Protein AF-A0A1V2M7W0-F1 (afdb_monomer)

Sequence (93 aa):
MLEPSYSQLMEKINHDAGEQLITSRYSIIIATAKRARQIIDLINQEAAGDLRDKRQIEEAIEFRHKLKTTKSTSIAVAELYKGDIKIKEKDVL

Mean predicted aligned error: 4.64 Å

Structure (mmCIF, N/CA/C/O backbone):
data_AF-A0A1V2M7W0-F1
#
_entry.id   AF-A0A1V2M7W0-F1
#
loop_
_atom_site.group_PDB
_atom_site.id
_atom_site.type_symbol
_atom_site.label_atom_id
_atom_site.label_alt_id
_atom_site.label_comp_id
_atom_site.label_asym_id
_atom_site.label_entity_id
_atom_site.label_seq_id
_atom_site.pdbx_PDB_ins_code
_atom_site.Cartn_x
_atom_site.Cartn_y
_atom_site.Cartn_z
_atom_site.occupancy
_atom_site.B_iso_or_equiv
_atom_site.auth_seq_id
_atom_site.auth_comp_id
_atom_site.auth_asym_id
_atom_site.auth_atom_id
_atom_site.pdbx_PDB_model_num
ATOM 1 N N . MET A 1 1 ? 10.829 1.643 15.028 1.00 55.38 1 MET A N 1
ATOM 2 C CA . MET A 1 1 ? 9.419 1.900 15.399 1.00 55.38 1 MET A CA 1
ATOM 3 C C . MET A 1 1 ? 8.645 2.137 14.108 1.00 55.38 1 MET A C 1
ATOM 5 O O . MET A 1 1 ? 9.271 2.575 13.153 1.00 55.38 1 MET A O 1
ATOM 9 N N . LEU A 1 2 ? 7.360 1.779 14.025 1.00 67.81 2 LEU A N 1
ATOM 10 C CA . LEU A 1 2 ? 6.552 2.098 12.839 1.00 67.81 2 LEU A CA 1
ATOM 11 C C . LEU A 1 2 ? 6.335 3.612 12.804 1.00 67.81 2 LEU A C 1
ATOM 13 O O . LEU A 1 2 ? 5.918 4.182 13.812 1.00 67.81 2 LEU A O 1
ATOM 17 N N . GLU A 1 3 ? 6.661 4.235 11.681 1.00 78.25 3 GLU A N 1
ATOM 18 C CA . GLU A 1 3 ? 6.518 5.671 11.481 1.00 78.25 3 GLU A CA 1
ATOM 19 C C . GLU A 1 3 ? 5.745 5.903 10.178 1.00 78.25 3 GLU A C 1
ATOM 21 O O . GLU A 1 3 ? 6.204 5.452 9.122 1.00 78.25 3 GLU A O 1
ATOM 26 N N . PRO A 1 4 ? 4.565 6.545 10.236 1.00 85.62 4 PRO A N 1
ATOM 27 C CA . PRO A 1 4 ? 3.806 6.937 11.438 1.00 85.62 4 PRO A CA 1
ATOM 28 C C . PRO A 1 4 ? 3.325 5.741 12.288 1.00 85.62 4 PRO A C 1
ATOM 30 O O . PRO A 1 4 ? 3.263 4.598 11.829 1.00 85.62 4 PRO A O 1
ATOM 33 N N . SER A 1 5 ? 2.964 6.011 13.547 1.00 90.31 5 SER A N 1
ATOM 34 C CA . SER A 1 5 ? 2.377 5.008 14.445 1.00 90.31 5 SER A CA 1
ATOM 35 C C . SER A 1 5 ? 0.961 4.606 14.007 1.00 90.31 5 SER A C 1
ATOM 37 O O . SER A 1 5 ? 0.266 5.350 13.316 1.00 90.31 5 SER A O 1
ATOM 39 N N . TYR A 1 6 ? 0.481 3.442 14.460 1.00 89.00 6 TYR A N 1
ATOM 40 C CA . TYR A 1 6 ? -0.885 2.993 14.158 1.00 89.00 6 TYR A CA 1
ATOM 41 C C . TYR A 1 6 ? -1.970 3.948 14.665 1.00 89.00 6 TYR A C 1
ATOM 43 O O . TYR A 1 6 ? -2.993 4.086 14.005 1.00 89.00 6 TYR A O 1
ATOM 51 N N . SER A 1 7 ? -1.756 4.606 15.807 1.00 88.88 7 SER A N 1
ATOM 52 C CA . SER A 1 7 ? -2.709 5.589 16.334 1.00 88.88 7 SER A CA 1
ATOM 53 C C . SER A 1 7 ? -2.801 6.808 15.418 1.00 88.88 7 SER A C 1
ATOM 55 O O . SER A 1 7 ? -3.901 7.209 15.063 1.00 88.88 7 SER A O 1
ATOM 57 N N . GLN A 1 8 ? -1.655 7.320 14.955 1.00 90.12 8 GLN A N 1
ATOM 58 C CA . GLN A 1 8 ? -1.605 8.426 13.992 1.00 90.12 8 GLN A CA 1
ATOM 59 C C . GLN A 1 8 ? -2.232 8.041 12.647 1.00 90.12 8 GLN A C 1
ATOM 61 O O . GLN A 1 8 ? -2.928 8.847 12.039 1.00 90.12 8 GLN A O 1
ATOM 66 N N . LEU A 1 9 ? -2.015 6.804 12.183 1.00 89.94 9 LEU A N 1
ATOM 67 C CA . LEU A 1 9 ? -2.666 6.291 10.975 1.00 89.94 9 LEU A CA 1
ATOM 68 C C . LEU A 1 9 ? -4.185 6.238 11.146 1.00 89.94 9 LEU A C 1
ATOM 70 O O . LEU A 1 9 ? -4.899 6.737 10.285 1.00 89.94 9 LEU A O 1
ATOM 74 N N . MET A 1 10 ? -4.681 5.667 12.246 1.00 89.31 10 MET A N 1
ATOM 75 C CA . MET A 1 10 ? -6.121 5.582 12.505 1.00 89.31 10 MET A CA 1
ATOM 76 C C . MET A 1 10 ? -6.760 6.965 12.612 1.00 89.31 10 MET A C 1
ATOM 78 O O . MET A 1 10 ? -7.784 7.191 11.981 1.00 89.31 10 MET A O 1
ATOM 82 N N . GLU A 1 11 ? -6.144 7.899 13.337 1.00 89.19 11 GLU A N 1
ATOM 83 C CA . GLU A 1 11 ? -6.620 9.283 13.438 1.00 89.19 11 GLU A CA 1
ATOM 84 C C . GLU A 1 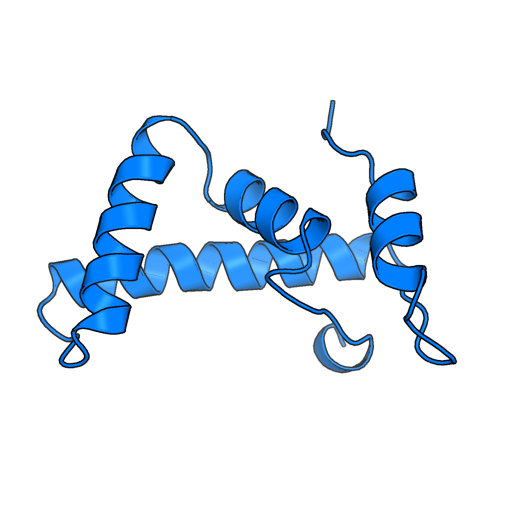11 ? -6.689 9.951 12.061 1.00 89.19 11 GLU A C 1
ATOM 86 O O . GLU A 1 11 ? -7.727 10.488 11.680 1.00 89.19 11 GLU A O 1
ATOM 91 N N . LYS A 1 12 ? -5.615 9.846 11.269 1.00 89.31 12 LYS A N 1
ATOM 92 C CA . LYS A 1 12 ? -5.547 10.447 9.935 1.00 89.31 12 LYS A CA 1
ATOM 93 C C . LYS A 1 12 ? -6.577 9.862 8.969 1.00 89.31 12 LYS A C 1
ATOM 95 O O . LYS A 1 12 ? -7.196 10.613 8.223 1.00 89.31 12 LYS A O 1
ATOM 100 N N . ILE A 1 13 ? -6.747 8.540 8.971 1.00 87.50 13 ILE A N 1
ATOM 101 C CA . ILE A 1 13 ? -7.691 7.833 8.094 1.00 87.50 13 ILE A CA 1
ATOM 102 C C . ILE A 1 13 ? -9.136 8.148 8.493 1.00 87.50 13 ILE A C 1
ATOM 104 O O . ILE A 1 13 ? -9.983 8.350 7.627 1.00 87.50 13 ILE A O 1
ATOM 108 N N . ASN A 1 14 ? -9.411 8.207 9.797 1.00 88.75 14 ASN A N 1
ATOM 109 C CA . ASN A 1 14 ? -10.758 8.406 10.318 1.00 88.75 14 ASN A CA 1
ATOM 110 C C . ASN A 1 14 ? -11.205 9.869 10.347 1.00 88.75 14 ASN A C 1
ATOM 112 O O . ASN A 1 14 ? -12.401 10.107 10.500 1.00 88.75 14 ASN A O 1
ATOM 116 N N . HIS A 1 15 ? -10.288 10.827 10.175 1.00 86.06 15 HIS A N 1
ATOM 117 C CA . HIS A 1 15 ? -10.574 12.264 10.232 1.00 86.06 15 HIS A CA 1
ATOM 118 C C . HIS A 1 15 ? -11.780 12.679 9.365 1.00 86.06 15 HIS A C 1
ATOM 120 O O . HIS A 1 15 ? -12.591 13.486 9.807 1.00 86.06 15 HIS A O 1
ATOM 126 N N . ASP A 1 16 ? -11.943 12.072 8.181 1.00 75.06 16 ASP A N 1
ATOM 127 C CA . ASP A 1 16 ? -13.033 12.374 7.237 1.00 75.06 16 ASP A CA 1
ATOM 128 C C . ASP A 1 16 ? -13.963 11.168 6.969 1.00 75.06 16 ASP A C 1
ATOM 130 O O . ASP A 1 16 ? -14.722 11.159 5.998 1.00 75.06 16 ASP A O 1
ATOM 134 N N . ALA A 1 17 ? -13.893 10.107 7.783 1.00 72.44 17 ALA A N 1
ATOM 135 C CA . ALA A 1 17 ? -14.504 8.810 7.460 1.00 72.44 17 ALA A CA 1
ATOM 136 C C . ALA A 1 17 ? -16.026 8.715 7.715 1.00 72.44 17 ALA A C 1
ATOM 138 O O . ALA A 1 17 ? -16.645 7.700 7.379 1.00 72.44 17 ALA A O 1
ATOM 139 N N . GLY A 1 18 ? -16.656 9.762 8.260 1.00 74.62 18 GLY A N 1
ATOM 140 C CA . GLY A 1 18 ? -18.081 9.746 8.600 1.00 74.62 18 GLY A CA 1
ATOM 141 C C . GLY A 1 18 ? -18.414 8.579 9.538 1.00 74.62 18 GLY A C 1
ATOM 142 O O . GLY A 1 18 ? -17.811 8.447 10.598 1.00 74.62 18 GLY A O 1
ATOM 143 N N . GLU A 1 19 ? -19.350 7.712 9.144 1.00 69.50 19 GLU A N 1
ATOM 144 C CA . GLU A 1 19 ? -19.765 6.546 9.947 1.00 69.50 19 GLU A CA 1
ATOM 145 C C . GLU A 1 19 ? -18.867 5.304 9.772 1.00 69.50 19 GLU A C 1
ATOM 147 O O . GLU A 1 19 ? -18.903 4.399 10.604 1.00 69.50 19 GLU A O 1
ATOM 152 N N . GLN A 1 20 ? -18.052 5.224 8.713 1.00 74.50 20 GLN A N 1
ATOM 153 C CA . GLN A 1 20 ? -17.256 4.027 8.390 1.00 74.50 20 GLN A CA 1
ATOM 154 C C . GLN A 1 20 ? -15.833 4.130 8.949 1.00 74.50 20 GLN A C 1
ATOM 156 O O . GLN A 1 20 ? -14.858 4.252 8.206 1.00 74.50 20 GLN A O 1
ATOM 161 N N . LEU A 1 21 ? -15.728 4.090 10.277 1.00 81.56 21 LEU A N 1
ATOM 162 C CA . LEU A 1 21 ? -14.467 4.229 11.004 1.00 81.56 21 LEU A CA 1
ATOM 163 C C . LEU A 1 21 ? -13.632 2.945 10.971 1.00 81.56 21 LEU A C 1
ATOM 165 O O . LEU A 1 21 ? -14.107 1.850 11.258 1.00 81.56 21 LEU A O 1
ATOM 169 N N . ILE A 1 22 ? -12.335 3.090 10.724 1.00 85.00 22 ILE A N 1
ATOM 170 C CA . ILE A 1 22 ? -11.367 2.008 10.871 1.00 85.00 22 ILE A CA 1
ATOM 171 C C . ILE A 1 22 ? -10.993 1.877 12.346 1.00 85.00 22 ILE A C 1
ATOM 173 O O . ILE A 1 22 ? -10.316 2.737 12.907 1.00 85.00 22 ILE A O 1
ATOM 177 N N . THR A 1 23 ? -11.415 0.779 12.969 1.00 83.12 23 THR A N 1
ATOM 178 C CA . THR A 1 23 ? -11.201 0.519 14.405 1.00 83.12 23 THR A CA 1
ATOM 179 C C . THR A 1 23 ? -10.088 -0.495 14.681 1.00 83.12 23 THR A C 1
ATOM 181 O O . THR A 1 23 ? -9.538 -0.550 15.781 1.00 83.12 23 THR A O 1
ATOM 184 N N . SER A 1 24 ? -9.722 -1.303 13.682 1.00 87.38 24 SER A N 1
ATOM 185 C CA . SER A 1 24 ? -8.770 -2.401 13.834 1.00 87.38 24 SER A CA 1
ATOM 186 C C . SER A 1 24 ? -7.421 -2.099 13.187 1.00 87.38 24 SER A C 1
ATOM 188 O O . SER A 1 24 ? -7.320 -1.771 12.005 1.00 87.38 24 SER A O 1
ATOM 190 N N . ARG A 1 25 ? -6.339 -2.332 13.940 1.00 89.31 25 ARG A N 1
ATOM 191 C CA . ARG A 1 25 ? -4.962 -2.290 13.412 1.00 89.31 25 ARG A CA 1
ATOM 192 C C . ARG A 1 25 ? -4.736 -3.312 12.298 1.00 89.31 25 ARG A C 1
ATOM 194 O O . 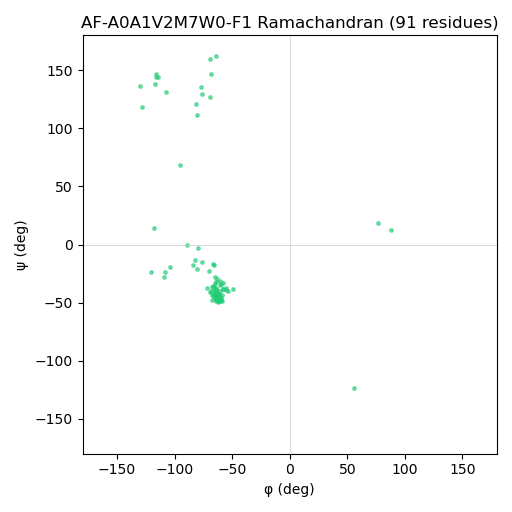ARG A 1 25 ? -3.965 -3.048 11.378 1.00 89.31 25 ARG A O 1
ATOM 201 N N . TYR A 1 26 ? -5.424 -4.453 12.353 1.00 90.19 26 TYR A N 1
ATOM 202 C CA . TYR A 1 26 ? -5.342 -5.467 11.303 1.00 90.19 26 TYR A CA 1
ATOM 203 C C . TYR A 1 26 ? -5.865 -4.942 9.968 1.00 90.19 26 TYR A C 1
ATOM 205 O O . TYR A 1 26 ? -5.322 -5.312 8.931 1.00 90.19 26 TYR A O 1
ATOM 213 N N . SER A 1 27 ? -6.822 -4.010 9.986 1.00 88.44 27 SER A N 1
ATOM 214 C CA . SER A 1 27 ? -7.328 -3.373 8.772 1.00 88.44 27 SER A CA 1
ATOM 215 C C . SER A 1 27 ? -6.264 -2.598 8.022 1.00 88.44 27 SER A C 1
ATOM 217 O O . SER A 1 27 ? -6.096 -2.765 6.815 1.00 88.44 27 SER A O 1
ATOM 219 N N . ILE A 1 28 ? -5.467 -1.835 8.761 1.00 89.38 28 ILE A N 1
ATOM 220 C CA . ILE A 1 28 ? -4.328 -1.105 8.213 1.00 89.38 28 ILE A CA 1
ATOM 221 C C . ILE A 1 28 ? -3.276 -2.085 7.678 1.00 89.38 28 ILE A C 1
ATOM 223 O O . ILE A 1 28 ? -2.781 -1.911 6.565 1.00 89.38 28 ILE A O 1
ATOM 227 N N . ILE A 1 29 ? -2.950 -3.139 8.432 1.00 91.69 29 ILE A N 1
ATOM 228 C CA . ILE A 1 29 ? -1.945 -4.137 8.027 1.00 91.69 29 ILE A CA 1
ATOM 229 C C . ILE A 1 29 ? -2.363 -4.850 6.738 1.00 91.69 29 ILE A C 1
ATOM 231 O O . ILE A 1 29 ? -1.573 -4.953 5.803 1.00 91.69 29 ILE A O 1
ATOM 235 N N . ILE A 1 30 ? -3.606 -5.321 6.659 1.00 91.81 30 ILE A N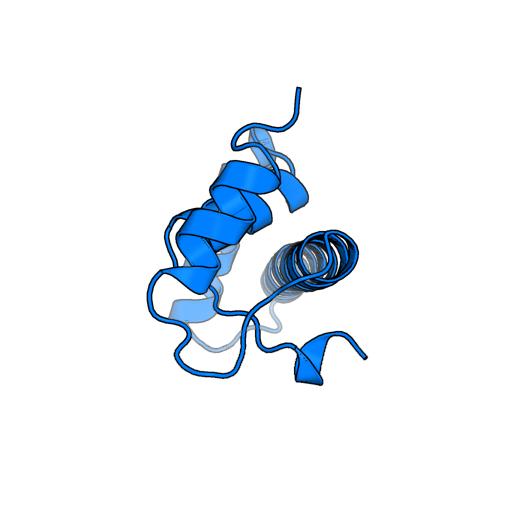 1
ATOM 236 C CA . ILE A 1 30 ? -4.111 -6.047 5.492 1.00 91.81 30 ILE A CA 1
ATOM 237 C C . ILE A 1 30 ? -4.138 -5.129 4.272 1.00 91.81 30 ILE A C 1
ATOM 239 O O . ILE A 1 30 ? -3.675 -5.529 3.203 1.00 91.81 30 ILE A O 1
ATOM 243 N N . ALA A 1 31 ? -4.626 -3.896 4.419 1.00 90.88 31 ALA A N 1
ATOM 244 C CA . ALA A 1 31 ? -4.677 -2.945 3.318 1.00 90.88 31 ALA A CA 1
ATOM 245 C C . ALA A 1 31 ? -3.280 -2.572 2.801 1.00 90.88 31 ALA A C 1
ATOM 247 O O . ALA A 1 31 ? -3.022 -2.639 1.599 1.00 90.88 31 ALA A O 1
ATOM 248 N N . THR A 1 32 ? -2.352 -2.253 3.704 1.00 92.88 32 THR A N 1
ATOM 249 C CA . THR A 1 32 ? -0.970 -1.913 3.332 1.00 92.88 32 THR A CA 1
ATOM 250 C C . THR A 1 32 ? -0.232 -3.109 2.732 1.00 92.88 32 THR A C 1
ATOM 252 O O . THR A 1 32 ? 0.510 -2.939 1.769 1.00 92.88 32 THR A O 1
ATOM 255 N N . ALA A 1 33 ? -0.486 -4.335 3.202 1.00 94.50 33 ALA A N 1
ATOM 256 C CA . ALA A 1 33 ? 0.059 -5.554 2.603 1.00 94.50 33 ALA A CA 1
ATOM 257 C C . ALA A 1 33 ? -0.527 -5.844 1.210 1.00 94.50 33 ALA A C 1
ATOM 259 O O . ALA A 1 33 ? 0.199 -6.260 0.305 1.00 94.50 33 ALA A O 1
ATOM 260 N N . LYS A 1 34 ? -1.834 -5.620 1.005 1.00 94.25 34 LYS A N 1
ATOM 261 C CA . LYS A 1 34 ? -2.475 -5.704 -0.318 1.00 94.25 34 LYS A CA 1
ATOM 262 C C . LYS A 1 34 ? -1.861 -4.682 -1.282 1.00 94.25 34 LYS A C 1
ATOM 264 O O . LYS A 1 34 ? -1.433 -5.077 -2.362 1.00 94.25 34 LYS A O 1
ATOM 269 N N . ARG A 1 35 ? -1.726 -3.414 -0.876 1.00 95.56 35 ARG A N 1
ATOM 270 C CA . ARG A 1 35 ? -1.103 -2.371 -1.709 1.00 95.56 35 ARG A CA 1
ATOM 271 C C . ARG A 1 35 ? 0.369 -2.659 -2.001 1.00 95.56 35 ARG A C 1
ATOM 273 O O . ARG A 1 35 ? 0.799 -2.536 -3.140 1.00 95.56 35 ARG A O 1
ATOM 280 N N . ALA A 1 36 ? 1.131 -3.114 -1.009 1.00 96.62 36 ALA A N 1
ATOM 281 C CA . ALA A 1 36 ? 2.523 -3.502 -1.210 1.00 96.62 36 ALA A CA 1
ATOM 282 C C . ALA A 1 36 ? 2.670 -4.606 -2.268 1.00 96.62 36 ALA A C 1
ATOM 284 O O . ALA A 1 36 ? 3.603 -4.550 -3.063 1.00 96.62 36 ALA A O 1
ATOM 285 N N . ARG A 1 37 ? 1.744 -5.577 -2.311 1.00 96.88 37 ARG A N 1
ATOM 286 C CA . ARG A 1 37 ? 1.702 -6.593 -3.376 1.00 96.88 37 ARG A CA 1
ATOM 287 C C . ARG A 1 37 ? 1.394 -5.984 -4.740 1.00 96.88 37 ARG A C 1
ATOM 289 O O . ARG A 1 37 ? 2.155 -6.229 -5.663 1.00 96.88 37 ARG A O 1
ATOM 296 N N . GLN A 1 38 ? 0.384 -5.120 -4.837 1.00 96.12 38 GLN A N 1
ATOM 297 C CA . GLN A 1 38 ? 0.053 -4.427 -6.091 1.00 96.12 38 GLN A CA 1
ATOM 298 C C . GLN A 1 38 ? 1.247 -3.656 -6.671 1.00 96.12 38 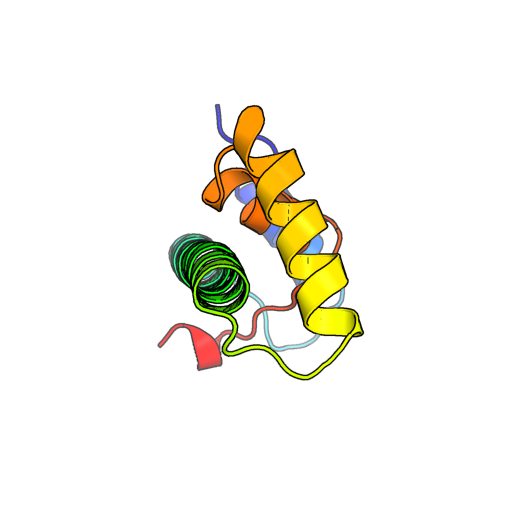GLN A C 1
ATOM 300 O O . GLN A 1 38 ? 1.453 -3.677 -7.878 1.00 96.12 38 GLN A O 1
ATOM 305 N N . ILE A 1 39 ? 2.052 -3.011 -5.819 1.00 96.62 39 ILE A N 1
ATOM 306 C CA . ILE A 1 39 ? 3.281 -2.321 -6.242 1.00 96.62 39 ILE A CA 1
ATOM 307 C C . ILE A 1 39 ? 4.265 -3.305 -6.892 1.00 96.62 39 ILE A C 1
ATOM 309 O O . ILE A 1 39 ? 4.818 -3.015 -7.950 1.00 96.62 39 ILE A O 1
ATOM 313 N N . ILE A 1 40 ? 4.489 -4.468 -6.272 1.00 97.19 40 ILE A N 1
ATOM 314 C CA . ILE A 1 40 ? 5.392 -5.495 -6.812 1.00 97.19 40 ILE A CA 1
ATOM 315 C C . ILE A 1 40 ? 4.835 -6.086 -8.111 1.00 97.19 40 ILE A C 1
ATOM 317 O O . ILE A 1 40 ? 5.579 -6.232 -9.078 1.00 97.19 40 ILE A O 1
ATOM 321 N N . ASP A 1 41 ? 3.536 -6.375 -8.154 1.00 96.94 41 ASP A N 1
ATOM 322 C CA . ASP A 1 41 ? 2.875 -6.925 -9.336 1.00 96.94 41 ASP A CA 1
ATOM 323 C C . ASP A 1 41 ? 2.972 -5.962 -10.524 1.00 96.94 41 ASP A C 1
ATOM 325 O O . ASP A 1 41 ? 3.287 -6.388 -11.632 1.00 96.94 41 ASP A O 1
ATOM 329 N N . LEU A 1 42 ? 2.776 -4.661 -10.289 1.00 96.19 42 LEU A N 1
ATOM 330 C CA . LEU A 1 42 ? 2.883 -3.630 -11.319 1.00 96.19 42 LEU A CA 1
ATOM 331 C C . LEU A 1 42 ? 4.305 -3.544 -11.898 1.00 96.19 42 LEU A C 1
ATOM 333 O O . LEU A 1 42 ? 4.475 -3.463 -13.112 1.00 96.19 42 LEU A O 1
ATOM 337 N N . ILE A 1 43 ? 5.333 -3.619 -11.047 1.00 95.56 43 ILE A N 1
ATOM 338 C CA . ILE A 1 43 ? 6.737 -3.641 -11.491 1.00 95.56 43 ILE A CA 1
ATOM 339 C C . ILE A 1 43 ? 7.036 -4.899 -12.307 1.00 95.56 43 ILE A C 1
ATOM 341 O O . ILE A 1 43 ? 7.714 -4.824 -13.328 1.00 95.56 43 ILE A O 1
ATOM 345 N N . ASN A 1 44 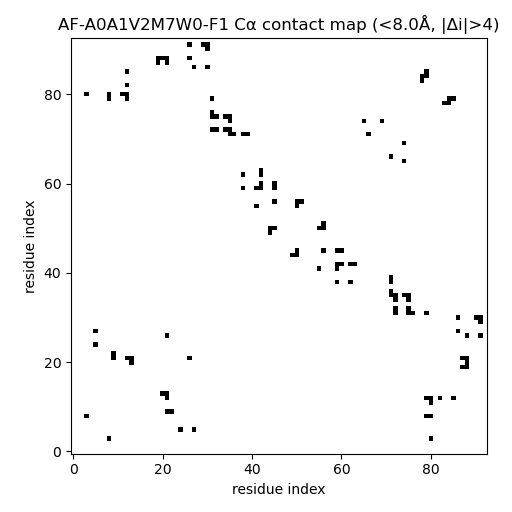? 6.532 -6.055 -11.876 1.00 96.06 44 ASN A N 1
ATOM 346 C CA . ASN A 1 44 ? 6.743 -7.307 -12.597 1.00 96.06 44 ASN A CA 1
ATOM 347 C C . ASN A 1 44 ? 6.063 -7.289 -13.974 1.00 96.06 44 ASN A C 1
ATOM 349 O O . ASN A 1 44 ? 6.661 -7.748 -14.943 1.00 96.06 44 ASN A O 1
ATOM 353 N N . GLN A 1 45 ? 4.855 -6.723 -14.078 1.00 95.00 45 GLN A N 1
ATOM 354 C CA . GLN A 1 45 ? 4.153 -6.548 -15.357 1.00 95.00 45 GLN A CA 1
ATOM 355 C C . GLN A 1 45 ? 4.899 -5.590 -16.293 1.00 95.00 45 GLN A C 1
ATOM 357 O O . GLN A 1 45 ? 4.965 -5.834 -17.497 1.00 95.00 45 GLN A O 1
ATOM 362 N N . GLU A 1 46 ? 5.490 -4.516 -15.759 1.00 94.81 46 GLU A N 1
ATOM 363 C CA . GLU A 1 46 ? 6.347 -3.622 -16.546 1.00 94.81 46 GLU A CA 1
ATOM 364 C C . GLU A 1 46 ? 7.589 -4.354 -17.063 1.00 94.81 46 GLU A C 1
ATOM 366 O O . GLU A 1 46 ? 7.880 -4.290 -18.255 1.00 94.81 46 GLU A O 1
ATOM 371 N N . ALA A 1 47 ? 8.271 -5.112 -16.201 1.00 93.25 47 ALA A N 1
ATOM 372 C CA . ALA A 1 47 ? 9.456 -5.882 -16.574 1.00 93.25 47 ALA A CA 1
ATOM 373 C C . ALA A 1 47 ? 9.158 -6.992 -17.600 1.00 93.25 47 ALA A C 1
ATOM 375 O O . ALA A 1 47 ? 10.011 -7.302 -18.431 1.00 93.25 47 ALA A O 1
ATOM 376 N N . ALA A 1 48 ? 7.957 -7.577 -17.556 1.00 94.19 48 ALA A N 1
ATOM 377 C CA . ALA A 1 48 ? 7.485 -8.558 -18.531 1.00 94.19 48 ALA A CA 1
ATOM 378 C C . ALA A 1 48 ? 7.057 -7.930 -19.873 1.00 94.19 48 ALA A C 1
ATOM 380 O O . ALA A 1 48 ? 6.927 -8.644 -20.865 1.00 94.19 48 ALA A O 1
ATOM 381 N N . GLY A 1 49 ? 6.866 -6.606 -19.926 1.00 91.81 49 GLY A N 1
ATOM 382 C CA . GLY A 1 49 ? 6.348 -5.909 -21.105 1.00 91.81 49 GLY A CA 1
ATOM 383 C C . GLY A 1 49 ? 4.834 -6.055 -21.299 1.00 91.81 49 GLY A C 1
ATOM 384 O O . GLY A 1 49 ? 4.331 -5.805 -22.394 1.00 91.81 49 GLY A O 1
ATOM 385 N N . ASP A 1 50 ? 4.101 -6.440 -20.251 1.00 92.56 50 ASP A N 1
ATOM 386 C CA . ASP A 1 50 ? 2.653 -6.677 -20.303 1.00 92.56 50 ASP A CA 1
ATOM 387 C C . ASP A 1 50 ? 1.835 -5.377 -20.217 1.00 92.56 50 ASP A C 1
ATOM 389 O O . ASP A 1 50 ? 0.672 -5.324 -20.635 1.00 92.56 50 ASP A O 1
ATOM 393 N N . LEU A 1 51 ? 2.433 -4.303 -19.691 1.00 89.50 51 LEU A N 1
ATOM 394 C CA . LEU A 1 51 ? 1.771 -3.008 -19.548 1.00 89.50 51 LEU A CA 1
ATOM 395 C C . LEU A 1 51 ? 1.675 -2.269 -20.886 1.00 89.50 51 LEU A C 1
ATOM 397 O O . LEU A 1 51 ? 2.664 -2.059 -21.584 1.00 89.50 51 LEU A O 1
ATOM 401 N N . ARG A 1 52 ? 0.462 -1.809 -21.210 1.00 88.38 52 ARG A N 1
ATOM 402 C CA . ARG A 1 52 ? 0.177 -0.997 -22.410 1.00 88.38 52 ARG A CA 1
ATOM 403 C C . ARG A 1 52 ? -0.130 0.461 -22.087 1.00 88.38 52 ARG A C 1
ATOM 405 O O . ARG A 1 52 ? 0.014 1.322 -22.952 1.00 88.38 52 ARG A O 1
ATOM 412 N N . ASP A 1 53 ? -0.572 0.741 -20.863 1.00 94.12 53 ASP A N 1
ATOM 413 C CA . ASP A 1 53 ? -0.880 2.099 -20.424 1.00 94.12 53 ASP A CA 1
ATOM 414 C C . ASP A 1 53 ? 0.404 2.828 -20.011 1.00 94.12 53 ASP A C 1
ATOM 416 O O . ASP A 1 53 ? 1.107 2.419 -19.085 1.00 94.12 53 ASP A O 1
ATOM 420 N N . LYS A 1 54 ? 0.681 3.954 -20.677 1.00 93.38 54 LYS A N 1
ATOM 421 C CA . LYS A 1 54 ? 1.834 4.813 -20.392 1.00 93.38 54 LYS A CA 1
ATOM 422 C C . LYS A 1 54 ? 1.874 5.267 -18.929 1.00 93.38 54 LYS A C 1
ATOM 424 O O . LYS A 1 54 ? 2.955 5.319 -18.353 1.00 93.38 54 LYS A O 1
ATOM 429 N N . ARG A 1 55 ? 0.717 5.548 -18.317 1.00 94.38 55 ARG A N 1
ATOM 430 C CA . ARG A 1 55 ? 0.643 5.983 -16.912 1.00 94.38 55 ARG A CA 1
ATOM 431 C C . ARG A 1 55 ? 1.115 4.888 -15.961 1.00 94.38 55 ARG A C 1
ATOM 433 O O . ARG A 1 55 ? 1.882 5.161 -15.047 1.00 94.38 55 ARG A O 1
ATOM 440 N N . GLN A 1 56 ? 0.690 3.652 -16.211 1.00 92.88 56 GLN A N 1
ATOM 441 C CA . GLN A 1 56 ? 1.077 2.494 -15.407 1.00 92.88 56 GLN A CA 1
ATOM 442 C C . GLN A 1 56 ? 2.567 2.177 -15.555 1.00 92.88 56 GLN A C 1
ATOM 444 O O . GLN A 1 56 ? 3.212 1.815 -14.577 1.00 92.88 56 GLN A O 1
ATOM 449 N N . ILE A 1 57 ? 3.128 2.359 -16.755 1.00 93.94 57 ILE A N 1
ATOM 450 C CA . ILE A 1 57 ? 4.568 2.201 -17.001 1.00 93.94 57 ILE A CA 1
ATOM 451 C C . ILE A 1 57 ? 5.367 3.252 -16.218 1.00 93.94 57 ILE A C 1
ATOM 453 O O . ILE A 1 57 ? 6.324 2.909 -15.528 1.00 93.94 57 ILE A O 1
ATOM 457 N N . GLU A 1 58 ? 4.972 4.527 -16.289 1.00 95.38 58 GLU A N 1
ATOM 458 C CA . GLU A 1 58 ? 5.618 5.608 -15.531 1.00 95.38 58 GLU A CA 1
ATOM 459 C C . GLU A 1 58 ? 5.552 5.350 -14.016 1.00 95.38 58 GLU A C 1
ATOM 461 O O . GLU A 1 58 ? 6.572 5.431 -13.328 1.00 95.38 58 GLU A O 1
ATOM 466 N N . GLU A 1 59 ? 4.383 4.951 -13.508 1.00 95.12 59 GLU A N 1
ATOM 467 C CA . GLU A 1 59 ? 4.181 4.594 -12.099 1.00 95.12 59 GLU A CA 1
ATOM 468 C C . GLU A 1 59 ? 5.051 3.391 -11.679 1.00 95.12 59 GLU A C 1
ATOM 470 O O . GLU A 1 59 ? 5.707 3.425 -10.634 1.00 95.12 59 GLU A O 1
ATOM 475 N N . ALA A 1 60 ? 5.133 2.348 -12.510 1.00 95.19 60 ALA A N 1
ATOM 476 C CA . ALA A 1 60 ? 5.979 1.182 -12.260 1.00 95.19 60 ALA A CA 1
ATOM 477 C C . ALA A 1 60 ? 7.468 1.557 -12.180 1.00 95.19 60 ALA A C 1
ATOM 479 O O . ALA A 1 60 ? 8.178 1.112 -11.272 1.00 95.19 60 ALA A O 1
ATOM 480 N N . ILE A 1 61 ? 7.944 2.412 -13.092 1.00 95.25 61 ILE A N 1
ATOM 481 C CA . ILE A 1 61 ? 9.328 2.907 -13.103 1.00 95.25 61 ILE A CA 1
ATOM 482 C C . ILE A 1 61 ? 9.618 3.710 -11.831 1.00 95.25 61 ILE A C 1
ATOM 484 O O . ILE A 1 61 ? 10.672 3.522 -11.208 1.00 95.25 61 ILE A O 1
ATOM 488 N N . GLU A 1 62 ? 8.686 4.567 -11.407 1.00 95.88 62 GLU A N 1
ATOM 489 C CA . GLU A 1 62 ? 8.801 5.300 -10.148 1.00 95.88 62 GLU A CA 1
ATOM 490 C C . GLU A 1 62 ? 8.901 4.363 -8.943 1.00 95.88 62 GLU A C 1
ATOM 492 O O . GLU A 1 62 ? 9.785 4.533 -8.094 1.00 95.88 62 GLU A O 1
ATOM 497 N N . PHE A 1 63 ? 8.028 3.358 -8.850 1.00 96.31 63 PHE A N 1
ATOM 498 C CA . PHE A 1 63 ? 8.081 2.406 -7.747 1.00 96.31 63 PHE A CA 1
ATOM 499 C C . PHE A 1 63 ? 9.363 1.584 -7.761 1.00 96.31 63 PHE A C 1
ATOM 501 O O . PHE A 1 63 ? 9.984 1.417 -6.711 1.00 96.31 63 PHE A O 1
ATOM 508 N N . ARG A 1 64 ? 9.826 1.148 -8.935 1.00 94.75 64 ARG A N 1
ATOM 509 C CA . ARG A 1 64 ? 11.110 0.454 -9.090 1.00 94.75 64 ARG A CA 1
ATOM 510 C C . ARG A 1 64 ? 12.272 1.306 -8.579 1.00 94.75 64 ARG A C 1
ATOM 512 O O . ARG A 1 64 ? 13.192 0.777 -7.957 1.00 94.75 64 ARG A O 1
ATOM 519 N N . HIS A 1 65 ? 12.234 2.622 -8.797 1.00 96.19 65 HIS A N 1
ATOM 520 C CA . HIS A 1 65 ? 13.219 3.540 -8.229 1.00 96.19 65 HIS A CA 1
ATOM 521 C C . HIS A 1 65 ? 13.098 3.644 -6.699 1.00 96.19 65 HIS A C 1
ATOM 523 O O . HIS A 1 65 ? 14.100 3.499 -5.999 1.00 96.19 65 HIS A O 1
ATOM 529 N N . LYS A 1 66 ? 11.882 3.838 -6.167 1.00 94.88 66 LYS A N 1
ATOM 530 C CA . LYS A 1 66 ? 11.620 3.939 -4.715 1.00 94.88 66 LYS A CA 1
ATOM 531 C C . LYS A 1 66 ? 12.014 2.663 -3.956 1.00 94.88 66 LYS A C 1
ATOM 533 O O . LYS A 1 66 ? 12.535 2.756 -2.844 1.00 94.88 66 LYS A O 1
ATOM 538 N N . LEU A 1 67 ? 11.848 1.483 -4.561 1.00 93.94 67 LEU A N 1
ATOM 539 C CA . LEU A 1 67 ? 12.203 0.196 -3.949 1.00 93.94 67 LEU A CA 1
ATOM 540 C C . LEU A 1 67 ? 13.700 0.001 -3.697 1.00 93.94 67 LEU A C 1
ATOM 542 O O . LEU A 1 67 ? 14.069 -0.834 -2.873 1.00 93.94 67 LEU A O 1
ATOM 546 N N . LYS A 1 68 ? 14.569 0.784 -4.348 1.00 94.00 68 LYS A N 1
ATOM 547 C CA . LYS A 1 68 ? 16.016 0.736 -4.088 1.00 94.00 68 LYS A CA 1
ATOM 548 C C . LYS A 1 68 ? 16.373 1.186 -2.672 1.00 94.00 68 LYS A C 1
ATOM 550 O O . LYS A 1 68 ? 17.395 0.762 -2.145 1.00 94.00 68 LYS A O 1
ATOM 555 N N . THR A 1 69 ? 15.556 2.051 -2.072 1.00 94.00 69 THR A N 1
ATOM 556 C CA . THR A 1 69 ? 15.825 2.638 -0.750 1.00 94.00 69 THR A CA 1
ATOM 557 C C . THR A 1 69 ? 14.743 2.332 0.276 1.00 94.00 69 THR A C 1
ATOM 559 O O . THR A 1 69 ? 15.017 2.354 1.473 1.00 94.00 69 THR A O 1
ATOM 562 N N . THR A 1 70 ? 13.519 2.033 -0.165 1.00 93.88 70 THR A N 1
ATOM 563 C CA . THR A 1 70 ? 12.349 1.907 0.710 1.00 93.88 70 THR A CA 1
ATOM 564 C C . THR A 1 70 ? 11.600 0.611 0.433 1.00 93.88 70 THR A C 1
ATOM 566 O O . THR A 1 70 ? 11.357 0.254 -0.712 1.00 93.88 70 THR A O 1
ATOM 569 N N . LYS A 1 71 ? 11.179 -0.103 1.480 1.00 94.25 71 LYS A N 1
ATOM 570 C CA . LYS A 1 71 ? 10.394 -1.340 1.329 1.00 94.25 71 LYS A CA 1
ATOM 571 C C . LYS A 1 71 ? 8.999 -1.038 0.773 1.00 94.25 71 LYS A C 1
ATOM 573 O O . LYS A 1 71 ? 8.396 -0.036 1.154 1.00 94.25 71 LYS A O 1
ATOM 578 N N . SER A 1 72 ? 8.439 -1.943 -0.029 1.00 95.31 72 SER A N 1
ATOM 579 C CA . SER A 1 72 ? 7.084 -1.811 -0.600 1.00 95.31 72 SER A CA 1
ATOM 580 C C . SER A 1 72 ? 6.009 -1.562 0.461 1.00 95.31 72 SER A C 1
ATOM 582 O O . SER A 1 72 ? 5.138 -0.718 0.283 1.00 95.31 72 SER A O 1
ATOM 584 N N . THR A 1 73 ? 6.107 -2.231 1.609 1.00 93.88 73 THR A N 1
ATOM 585 C CA . THR A 1 73 ? 5.201 -2.028 2.750 1.00 93.88 73 THR A CA 1
ATOM 586 C C . THR A 1 73 ? 5.299 -0.623 3.334 1.00 93.88 73 THR A C 1
ATOM 588 O O . THR A 1 73 ? 4.288 -0.051 3.720 1.00 93.88 73 THR A O 1
ATOM 591 N N . SER A 1 74 ? 6.501 -0.045 3.387 1.00 94.19 74 SER A N 1
ATOM 592 C CA . SER A 1 74 ? 6.708 1.323 3.873 1.00 94.19 74 SER A CA 1
ATOM 593 C C . SER A 1 74 ? 6.173 2.354 2.881 1.00 94.19 74 SER A C 1
ATOM 595 O O . SER A 1 74 ? 5.577 3.339 3.303 1.00 94.19 74 SER A O 1
ATOM 597 N N . ILE A 1 75 ? 6.319 2.102 1.576 1.00 95.31 75 ILE A N 1
ATOM 598 C CA . ILE A 1 75 ? 5.698 2.924 0.527 1.00 95.31 75 ILE A CA 1
ATOM 599 C C . ILE A 1 75 ? 4.173 2.899 0.686 1.00 95.31 75 ILE A C 1
ATOM 601 O O . ILE A 1 75 ? 3.560 3.956 0.771 1.00 95.31 75 ILE A O 1
ATOM 605 N N . ALA A 1 76 ? 3.576 1.714 0.834 1.00 95.06 76 ALA A N 1
ATOM 606 C CA . ALA A 1 76 ? 2.134 1.565 1.021 1.00 95.06 76 ALA A CA 1
ATOM 607 C C . ALA A 1 76 ? 1.611 2.266 2.292 1.00 95.06 76 ALA A C 1
ATOM 609 O O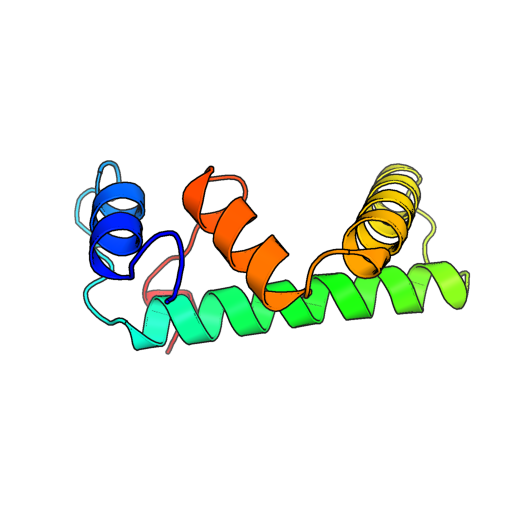 . ALA A 1 76 ? 0.550 2.883 2.266 1.00 95.06 76 ALA A O 1
ATOM 610 N N . VAL A 1 77 ? 2.350 2.203 3.407 1.00 94.00 77 VAL A N 1
ATOM 611 C CA . VAL A 1 77 ? 2.005 2.943 4.637 1.00 94.00 77 VAL A CA 1
ATOM 612 C C . VAL A 1 77 ? 2.060 4.455 4.403 1.00 94.00 77 VAL A C 1
ATOM 614 O O . VAL A 1 77 ? 1.182 5.176 4.873 1.00 94.00 77 VAL A O 1
ATOM 617 N N . ALA A 1 78 ? 3.061 4.942 3.668 1.00 93.25 78 ALA A N 1
ATOM 618 C CA . ALA A 1 78 ? 3.192 6.362 3.359 1.00 93.25 78 ALA A CA 1
ATOM 619 C C . ALA A 1 78 ? 2.072 6.860 2.432 1.00 93.25 78 ALA A C 1
ATOM 621 O O . ALA A 1 78 ? 1.505 7.918 2.695 1.00 93.25 78 ALA A O 1
ATOM 622 N N . GLU A 1 79 ? 1.725 6.098 1.392 1.00 93.75 79 GLU A N 1
ATOM 623 C CA . GLU A 1 79 ? 0.580 6.381 0.513 1.00 93.75 79 GLU A CA 1
ATOM 624 C C . GLU A 1 79 ? -0.730 6.435 1.309 1.00 93.75 79 GLU A C 1
ATOM 626 O O . GLU A 1 79 ? -1.525 7.359 1.146 1.00 93.75 79 GLU A O 1
ATOM 631 N N . LEU A 1 80 ? -0.933 5.485 2.230 1.00 91.62 80 LEU A N 1
ATOM 632 C CA . LEU A 1 80 ? -2.106 5.474 3.104 1.00 91.62 80 LEU A CA 1
ATOM 633 C C . LEU A 1 80 ? -2.163 6.713 3.998 1.00 91.62 80 LEU A C 1
ATOM 635 O O . LEU A 1 80 ? -3.211 7.337 4.122 1.00 91.62 80 LEU A O 1
ATOM 639 N N . TYR A 1 81 ? -1.038 7.093 4.602 1.00 91.62 81 TYR A N 1
ATOM 640 C CA . TYR A 1 81 ? -0.974 8.264 5.473 1.00 91.62 81 TYR A CA 1
ATOM 641 C C . TYR A 1 81 ? -1.196 9.585 4.721 1.00 91.62 81 TYR A C 1
ATOM 643 O O . TYR A 1 81 ? -1.822 10.506 5.249 1.00 91.62 81 TYR A O 1
ATOM 651 N N . LYS A 1 82 ? -0.705 9.682 3.480 1.00 91.75 82 LYS A N 1
ATOM 652 C CA . LYS A 1 82 ? -0.941 10.834 2.596 1.00 91.75 82 LYS A CA 1
ATOM 653 C C . LYS A 1 82 ? -2.384 10.917 2.098 1.00 91.75 82 LYS A C 1
ATOM 655 O O . LYS A 1 82 ? -2.835 12.007 1.761 1.00 91.75 82 LYS A O 1
ATOM 660 N N . GLY A 1 83 ? -3.105 9.795 2.097 1.00 88.75 83 GLY A N 1
ATOM 661 C CA . GLY A 1 83 ? -4.451 9.681 1.539 1.00 88.75 83 GLY A CA 1
ATOM 662 C C . GLY A 1 83 ? -4.473 9.334 0.047 1.00 88.75 83 GLY A C 1
ATOM 663 O O . GLY A 1 83 ? -5.537 9.413 -0.567 1.00 88.75 83 GLY A O 1
ATOM 664 N N . ASP A 1 84 ? -3.329 8.928 -0.518 1.00 90.31 84 ASP A N 1
ATOM 665 C CA . ASP A 1 84 ? -3.199 8.468 -1.909 1.00 90.31 84 ASP A CA 1
ATOM 666 C C . ASP A 1 84 ? -3.986 7.165 -2.121 1.00 90.31 84 ASP A C 1
ATOM 668 O O . ASP A 1 84 ? -4.565 6.930 -3.182 1.00 90.31 84 ASP A O 1
ATOM 672 N N . ILE A 1 85 ? -4.056 6.333 -1.075 1.00 89.56 85 ILE A N 1
ATOM 673 C CA . ILE A 1 85 ? -4.948 5.176 -1.009 1.00 89.56 85 ILE A CA 1
ATOM 674 C C . ILE A 1 85 ? -5.962 5.348 0.121 1.00 89.56 85 ILE A C 1
ATOM 676 O O . ILE A 1 85 ? -5.653 5.868 1.193 1.00 89.56 85 ILE A O 1
ATOM 680 N N . LYS A 1 86 ? -7.187 4.873 -0.114 1.00 86.56 86 LYS A N 1
ATOM 681 C CA . LYS A 1 86 ? -8.269 4.860 0.875 1.00 86.56 86 LYS A CA 1
ATOM 682 C C . LYS A 1 86 ? -8.622 3.426 1.222 1.00 86.56 86 LYS A C 1
ATOM 684 O O . LYS A 1 86 ? -8.603 2.555 0.356 1.00 86.56 86 LYS A O 1
ATOM 689 N N . ILE A 1 87 ? -8.965 3.198 2.482 1.00 84.81 87 ILE A N 1
ATOM 690 C CA . ILE A 1 87 ? -9.390 1.891 2.979 1.00 84.81 87 ILE A CA 1
ATOM 691 C C . ILE A 1 87 ? -10.828 1.994 3.462 1.00 84.81 87 ILE A C 1
ATOM 693 O O . ILE A 1 87 ? -11.197 2.982 4.093 1.00 84.81 87 ILE A O 1
ATOM 697 N N . LYS A 1 88 ? -11.641 0.985 3.158 1.00 77.19 88 LYS A N 1
ATOM 698 C CA . LYS A 1 88 ? -12.973 0.823 3.741 1.00 77.19 88 LYS A CA 1
ATOM 699 C C . LYS A 1 88 ? -12.988 -0.463 4.545 1.00 77.19 88 LYS A C 1
ATOM 701 O O . LYS A 1 88 ? -12.344 -1.437 4.170 1.00 77.19 88 LYS A O 1
ATOM 706 N N . GLU A 1 89 ? -13.747 -0.485 5.633 1.00 68.06 89 GLU A N 1
ATOM 707 C CA . GLU A 1 89 ? -13.815 -1.647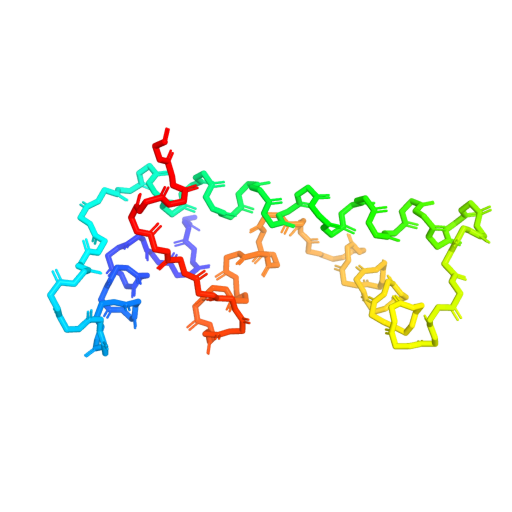 6.527 1.00 68.06 89 GLU A CA 1
ATOM 708 C C . GLU A 1 89 ? -14.262 -2.931 5.800 1.00 68.06 89 GLU A C 1
ATOM 710 O O . GLU A 1 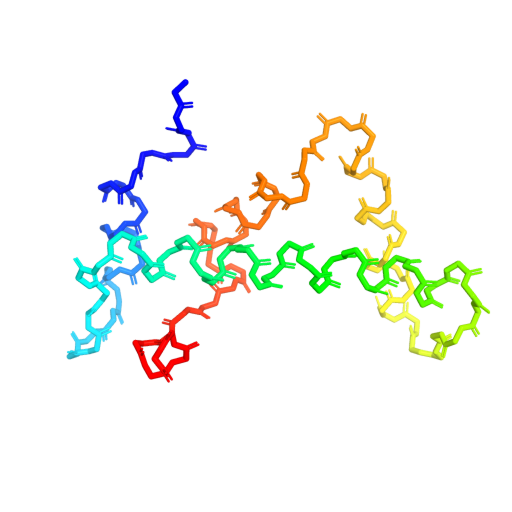89 ? -13.739 -4.012 6.063 1.00 68.06 89 GLU A O 1
ATOM 715 N N . LYS A 1 90 ? -15.134 -2.795 4.792 1.00 65.75 90 LYS A N 1
ATOM 716 C CA . LYS A 1 90 ? -15.604 -3.901 3.940 1.00 65.75 90 LYS A CA 1
ATOM 717 C C . LYS A 1 90 ? -14.527 -4.519 3.040 1.00 65.75 90 LYS A C 1
ATOM 719 O O . LYS A 1 90 ? -14.742 -5.609 2.539 1.00 65.75 90 LYS A O 1
ATOM 724 N N . ASP A 1 91 ? -13.398 -3.844 2.819 1.00 60.41 91 ASP A N 1
ATOM 725 C CA . ASP A 1 91 ? -12.324 -4.333 1.938 1.00 60.41 91 ASP A CA 1
ATOM 726 C C . ASP A 1 91 ? -11.294 -5.197 2.693 1.00 60.41 91 ASP A C 1
ATOM 728 O O . ASP A 1 91 ? -10.295 -5.664 2.125 1.00 60.41 91 ASP A O 1
ATOM 732 N N . VAL A 1 92 ? -11.499 -5.371 3.999 1.00 60.41 92 VAL A N 1
ATOM 733 C CA . VAL A 1 92 ? -10.563 -6.015 4.924 1.00 60.41 92 VAL A CA 1
ATOM 734 C C . VAL A 1 92 ? -11.067 -7.381 5.403 1.00 60.41 92 VAL A C 1
ATOM 736 O O . VAL A 1 92 ? -10.242 -8.252 5.686 1.00 60.41 92 VAL A O 1
ATOM 739 N N . LEU A 1 93 ? -12.387 -7.570 5.445 1.00 54.78 93 LEU A N 1
ATOM 740 C CA . LEU A 1 93 ? -13.077 -8.824 5.767 1.00 54.78 93 LEU A CA 1
ATOM 741 C C . LEU A 1 93 ? -13.550 -9.515 4.484 1.00 54.78 93 LEU A C 1
ATOM 743 O O . LEU A 1 93 ? -13.489 -10.761 4.452 1.00 54.78 93 LEU A O 1
#

pLDDT: mean 88.59, std 9.66, range [54.78, 97.19]

Solvent-accessible surface area (backbone atoms only — not comparable to full-atom values): 5486 Å² total; per-residue (Å²): 129,70,82,75,41,70,66,59,44,41,52,63,62,40,72,80,34,81,89,66,59,68,84,53,71,62,47,56,52,52,51,22,51,53,46,21,47,52,56,51,52,44,35,52,34,47,76,72,64,71,61,83,52,68,66,59,46,54,52,22,54,50,48,60,57,48,53,76,84,40,56,51,53,57,52,28,47,50,35,42,67,73,56,80,45,85,87,56,71,82,79,66,115

Foldseek 3Di:
DDVPDLVLLQCQQQVPVPPQGDDDPLQLVQQLVVQLVVLVVLLVCLVVVVDDDPVSNVSNVVSVVVVVPDRSSSVSSVCSNVVVDHGTPVVRD

Radius of gyration: 14.39 Å; Cα contacts (8 Å, |Δi|>4): 68; chains: 1; bounding box: 36×21×39 Å

Nearest PDB struc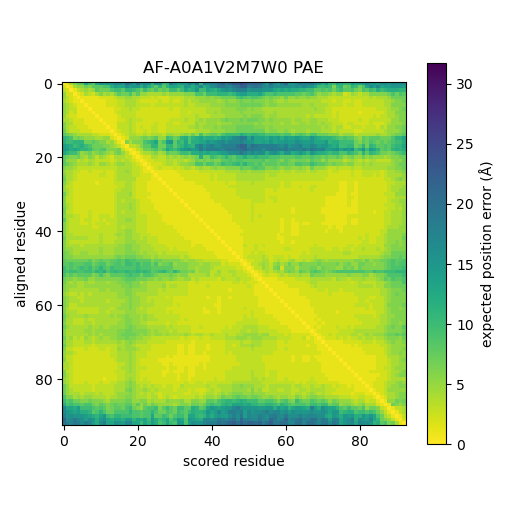tures (foldseek):
  8gym-assembly1_m1  TM=3.054E-01  e=1.753E+00  Tetrahymena thermophila SB210
  6ezn-assembly1_E  TM=3.841E-01  e=9.029E+00  Saccharomyces cerevisiae S288C

Secondary structure (DSSP, 8-state):
--SS-HHHHHHHHHTT-TT-----HHHHHHHHHHHHHHHHHHHHHHHHT----HHHHHHHHHHHHHTTTS-HHHHHHHHHHHTSS---GGGT-